Protein AF-A0AAJ0QT21-F1 (afdb_monomer_lite)

pLDDT: mean 96.24, std 6.45, range [52.69, 98.75]

Secondary structure (DSSP, 8-state):
-BHHHHHHHHHHTT--HHHHHHHTT--HHHHHTHHHHSB--HHHHHHHHHHHHHHHTT---HHHHHHHHHTT--

Organism: Acinetobacter baumannii (NCBI:txid470)

Sequence (74 aa):
MPYTEFQRLVGKAGLSIKEFAALLDMKPNSITNYSKQGVVPTHIAVIVALISTMKDEGLDFYPIFEKIKSYSKE

Radius of gyration: 12.49 Å; chains: 1; bounding box: 30×30×29 Å

Structure (mmCIF, N/CA/C/O backbone):
data_AF-A0AAJ0QT21-F1
#
_entry.id   AF-A0AAJ0QT21-F1
#
loop_
_atom_site.group_PDB
_atom_site.id
_atom_site.type_symbol
_atom_site.label_atom_id
_atom_site.label_alt_id
_atom_site.label_comp_id
_atom_site.label_asym_id
_atom_site.label_entity_id
_atom_site.label_seq_id
_atom_site.pdbx_PDB_ins_code
_atom_site.Cartn_x
_atom_site.Cartn_y
_atom_site.Cartn_z
_atom_site.occupancy
_atom_site.B_iso_or_equiv
_atom_site.auth_seq_id
_atom_site.auth_comp_id
_atom_site.auth_asym_id
_atom_site.auth_atom_id
_atom_site.pdbx_PDB_model_num
ATOM 1 N N . MET A 1 1 ? 7.982 -10.623 -1.077 1.00 98.00 1 MET A N 1
ATOM 2 C CA . MET A 1 1 ? 6.774 -11.024 -1.847 1.00 98.00 1 MET A CA 1
ATOM 3 C C . MET A 1 1 ? 7.041 -10.774 -3.325 1.00 98.00 1 MET A C 1
ATOM 5 O O . MET A 1 1 ? 7.645 -9.741 -3.597 1.00 98.00 1 MET A O 1
ATOM 9 N N . PRO A 1 2 ? 6.648 -11.662 -4.258 1.00 98.62 2 PRO A N 1
ATOM 10 C CA . PRO A 1 2 ? 6.776 -11.401 -5.694 1.00 98.62 2 PRO A CA 1
ATOM 11 C C . PRO A 1 2 ? 6.151 -10.060 -6.085 1.00 98.62 2 PRO A C 1
ATOM 13 O O . PRO A 1 2 ? 5.072 -9.716 -5.605 1.00 98.62 2 PRO A O 1
ATOM 16 N N . TYR A 1 3 ? 6.823 -9.296 -6.943 1.00 98.56 3 TYR A N 1
ATOM 17 C CA . TYR A 1 3 ? 6.371 -7.959 -7.333 1.00 98.56 3 TYR A CA 1
ATOM 18 C C . TYR A 1 3 ? 4.991 -7.987 -8.006 1.00 98.56 3 TYR A C 1
ATOM 20 O O . TYR A 1 3 ? 4.154 -7.132 -7.738 1.00 98.56 3 TYR A O 1
ATOM 28 N N . THR A 1 4 ? 4.722 -9.010 -8.815 1.00 98.38 4 THR A N 1
ATOM 29 C CA . THR A 1 4 ? 3.423 -9.217 -9.470 1.00 98.38 4 THR A CA 1
ATOM 30 C C . THR A 1 4 ? 2.292 -9.445 -8.466 1.00 98.38 4 THR A C 1
ATOM 32 O O . THR A 1 4 ? 1.208 -8.890 -8.628 1.00 98.38 4 THR A O 1
ATOM 35 N N . GLU A 1 5 ? 2.548 -10.192 -7.390 1.00 98.75 5 GLU A N 1
ATOM 36 C CA . GLU A 1 5 ? 1.572 -10.397 -6.314 1.00 98.75 5 GLU A CA 1
ATOM 37 C C . GLU A 1 5 ? 1.344 -9.109 -5.516 1.00 98.75 5 GLU A C 1
ATOM 39 O O . GLU A 1 5 ? 0.207 -8.755 -5.217 1.00 98.75 5 GLU A O 1
ATOM 44 N N . PHE A 1 6 ? 2.408 -8.343 -5.258 1.00 98.75 6 PHE A N 1
ATOM 45 C CA . PHE A 1 6 ? 2.288 -7.000 -4.692 1.00 98.75 6 PHE A CA 1
ATOM 46 C C . PHE A 1 6 ? 1.385 -6.102 -5.558 1.00 98.75 6 PHE A C 1
ATOM 48 O O . PHE A 1 6 ? 0.463 -5.484 -5.032 1.00 98.75 6 PHE A O 1
ATOM 55 N N . GLN A 1 7 ? 1.584 -6.070 -6.882 1.00 98.56 7 GLN A N 1
ATOM 56 C CA . GLN A 1 7 ? 0.738 -5.289 -7.796 1.00 98.56 7 GLN A CA 1
ATOM 57 C C . GLN A 1 7 ? -0.728 -5.733 -7.747 1.00 98.56 7 GLN A C 1
ATOM 59 O O . GLN A 1 7 ? -1.624 -4.888 -7.740 1.00 98.56 7 GLN A O 1
ATOM 64 N N . ARG A 1 8 ? -0.975 -7.046 -7.674 1.00 98.69 8 ARG A N 1
ATOM 65 C CA . ARG A 1 8 ? -2.324 -7.603 -7.536 1.00 98.69 8 ARG A CA 1
ATOM 66 C C . ARG A 1 8 ? -3.001 -7.120 -6.252 1.00 98.69 8 ARG A C 1
ATOM 68 O O . ARG A 1 8 ? -4.161 -6.723 -6.302 1.00 98.69 8 ARG A O 1
ATOM 75 N N . LEU A 1 9 ? -2.287 -7.115 -5.124 1.00 98.69 9 LEU A N 1
ATOM 76 C CA . LEU A 1 9 ? -2.816 -6.635 -3.842 1.00 98.69 9 LEU A CA 1
ATOM 77 C C . LEU A 1 9 ? -3.043 -5.117 -3.825 1.00 98.69 9 LEU A C 1
ATOM 79 O O . LEU A 1 9 ? -4.051 -4.671 -3.284 1.00 98.69 9 LEU A O 1
ATOM 83 N N . VAL A 1 10 ? -2.173 -4.329 -4.469 1.00 98.56 10 VAL A N 1
ATOM 84 C CA . VAL A 1 10 ? -2.388 -2.882 -4.663 1.00 98.56 10 VAL A CA 1
ATOM 85 C C . VAL A 1 10 ? -3.680 -2.628 -5.449 1.00 98.56 10 VAL A C 1
ATOM 87 O O . VAL A 1 10 ? -4.524 -1.851 -5.009 1.00 98.56 10 VAL A O 1
ATOM 90 N N . GLY A 1 11 ? -3.88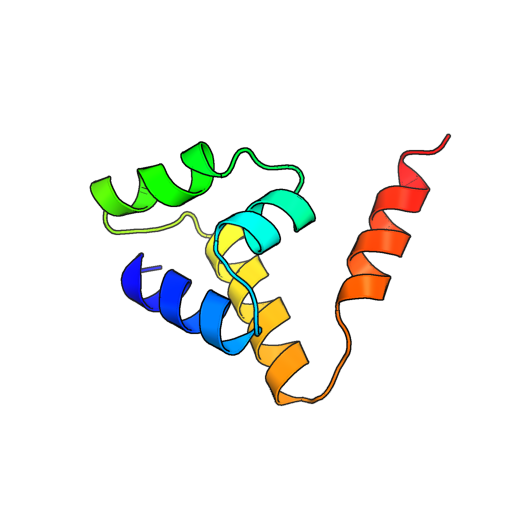1 -3.336 -6.566 1.00 98.25 11 GLY A N 1
ATOM 91 C CA . GLY A 1 11 ? -5.108 -3.221 -7.359 1.00 98.25 11 GLY A CA 1
ATOM 92 C C . GLY A 1 11 ? -6.353 -3.683 -6.598 1.00 98.25 11 GLY A C 1
ATOM 93 O O . GLY A 1 11 ? -7.391 -3.030 -6.653 1.00 98.25 11 GLY A O 1
ATOM 94 N N . LYS A 1 12 ? -6.237 -4.763 -5.819 1.00 97.88 12 LYS A N 1
ATOM 95 C CA . LYS A 1 12 ? -7.298 -5.269 -4.936 1.00 97.88 12 LYS A CA 1
ATOM 96 C C . LYS A 1 12 ? -7.698 -4.256 -3.857 1.00 97.88 12 LYS A C 1
ATOM 98 O O . LYS A 1 12 ? -8.879 -4.116 -3.563 1.00 97.88 12 LYS A O 1
ATOM 103 N N . ALA A 1 13 ? -6.738 -3.500 -3.327 1.00 97.75 13 ALA A N 1
ATOM 104 C CA . ALA A 1 13 ? -6.997 -2.385 -2.419 1.00 97.75 13 ALA A CA 1
ATOM 105 C C . ALA A 1 13 ? -7.698 -1.185 -3.095 1.00 97.75 13 ALA A C 1
ATOM 107 O O . ALA A 1 13 ? -8.087 -0.241 -2.409 1.00 97.75 13 ALA A O 1
ATOM 108 N N . GLY A 1 14 ? -7.877 -1.206 -4.421 1.00 97.44 14 GLY A N 1
ATOM 109 C CA . GLY A 1 14 ? -8.440 -0.095 -5.187 1.00 97.44 14 GLY A CA 1
ATOM 110 C C . GLY A 1 14 ? -7.460 1.061 -5.379 1.00 97.44 14 GLY A C 1
ATOM 111 O O . GLY A 1 14 ? -7.892 2.194 -5.557 1.00 97.44 14 GLY A O 1
ATOM 112 N N . LEU A 1 15 ? -6.156 0.787 -5.313 1.00 98.25 15 LEU A N 1
ATOM 113 C CA . LEU A 1 15 ? -5.100 1.786 -5.423 1.00 98.25 15 LEU A CA 1
ATOM 114 C C . LEU A 1 15 ? -4.278 1.571 -6.695 1.00 98.25 15 LEU A C 1
ATOM 116 O O . LEU A 1 15 ? -4.111 0.458 -7.192 1.00 98.25 15 LEU A O 1
ATOM 120 N N . SER A 1 16 ? -3.672 2.646 -7.179 1.00 98.31 16 SER A N 1
ATOM 121 C CA . SER A 1 16 ? -2.509 2.600 -8.058 1.00 98.31 16 SER A CA 1
ATOM 122 C C . SER A 1 16 ? -1.211 2.522 -7.246 1.00 98.31 16 SER A C 1
ATOM 124 O O . SER A 1 16 ? -1.150 2.886 -6.070 1.00 98.31 16 SER A O 1
ATOM 126 N N . ILE A 1 17 ? -0.110 2.130 -7.898 1.00 97.75 17 ILE A N 1
ATOM 127 C CA . ILE A 1 17 ? 1.229 2.155 -7.280 1.00 97.75 17 ILE A CA 1
ATOM 128 C C . ILE A 1 17 ? 1.593 3.567 -6.797 1.00 97.75 17 ILE A C 1
ATOM 130 O O . ILE A 1 17 ? 2.248 3.722 -5.767 1.00 97.75 17 ILE A O 1
ATOM 134 N N . LYS A 1 18 ? 1.171 4.602 -7.534 1.00 97.94 18 LYS A N 1
ATOM 135 C CA . LYS A 1 18 ? 1.441 6.000 -7.190 1.00 97.94 18 LYS A CA 1
ATOM 136 C C . LYS A 1 18 ? 0.701 6.413 -5.917 1.00 97.94 18 LYS A C 1
ATOM 138 O O . LYS A 1 18 ? 1.307 7.056 -5.066 1.00 97.94 18 LYS A O 1
ATOM 143 N N . GLU A 1 19 ? -0.567 6.035 -5.779 1.00 98.25 19 GLU A N 1
ATOM 144 C CA . GLU A 1 19 ? -1.369 6.323 -4.581 1.00 98.25 19 GLU A CA 1
ATOM 145 C C . GLU A 1 19 ? -0.865 5.542 -3.372 1.00 98.25 19 GLU A C 1
ATOM 147 O O . GLU A 1 19 ? -0.688 6.126 -2.308 1.00 98.25 19 GLU A O 1
ATOM 152 N N . PHE A 1 20 ? -0.537 4.258 -3.547 1.00 98.25 20 PHE A N 1
ATOM 153 C CA . PHE A 1 20 ? 0.089 3.458 -2.496 1.00 98.25 20 PHE A CA 1
ATOM 154 C C . PHE A 1 20 ? 1.397 4.096 -2.005 1.00 98.25 20 PHE A C 1
ATOM 156 O O . PHE A 1 20 ? 1.604 4.246 -0.804 1.00 98.25 20 PHE A O 1
ATOM 163 N N . ALA A 1 21 ? 2.267 4.525 -2.926 1.00 97.94 21 ALA A N 1
ATOM 164 C CA . ALA A 1 21 ? 3.504 5.210 -2.564 1.00 97.94 21 ALA A CA 1
ATOM 165 C C . ALA A 1 21 ? 3.228 6.526 -1.815 1.00 97.94 21 ALA A C 1
ATOM 167 O O . ALA A 1 21 ? 3.870 6.791 -0.804 1.00 97.94 21 ALA A O 1
ATOM 168 N N . ALA A 1 22 ? 2.246 7.312 -2.265 1.00 96.94 22 ALA A N 1
ATOM 169 C CA . ALA A 1 2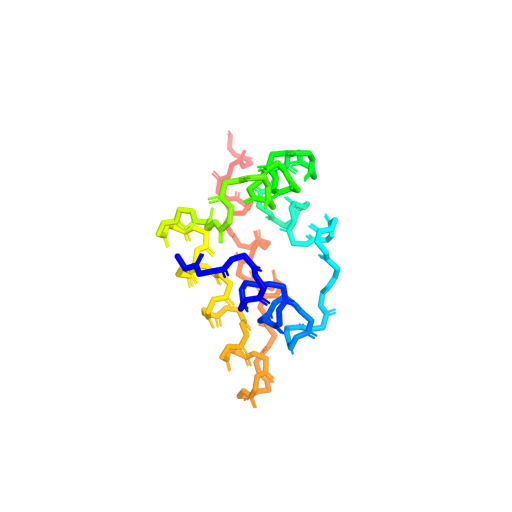2 ? 1.860 8.568 -1.625 1.00 96.94 22 ALA A CA 1
ATOM 170 C C . ALA A 1 22 ? 1.279 8.378 -0.211 1.00 96.94 22 ALA A C 1
ATOM 172 O O . ALA A 1 22 ? 1.565 9.186 0.669 1.00 96.94 22 ALA A O 1
ATOM 173 N N . LEU A 1 23 ? 0.510 7.312 0.038 1.00 96.56 23 LEU A N 1
ATOM 174 C CA . LEU A 1 23 ? -0.000 6.992 1.379 1.00 96.56 23 LEU A CA 1
ATOM 175 C C . LEU A 1 23 ? 1.125 6.729 2.387 1.00 96.56 23 LEU A C 1
ATOM 177 O O . LEU A 1 23 ? 0.991 7.082 3.556 1.00 96.56 23 LEU A O 1
ATOM 181 N N . LEU A 1 24 ? 2.233 6.151 1.919 1.00 95.88 24 LEU A N 1
ATOM 182 C CA . LEU A 1 24 ? 3.413 5.835 2.727 1.00 95.88 24 LEU A CA 1
ATOM 183 C C . LEU A 1 24 ? 4.486 6.931 2.708 1.00 95.88 24 LEU A C 1
ATOM 185 O O . LEU A 1 24 ? 5.598 6.691 3.171 1.00 95.88 24 LEU A O 1
ATOM 189 N N . ASP A 1 25 ? 4.190 8.097 2.123 1.00 95.69 25 ASP A N 1
ATOM 190 C CA . ASP A 1 25 ? 5.148 9.188 1.910 1.00 95.69 25 ASP A CA 1
ATOM 191 C C . ASP A 1 25 ? 6.437 8.723 1.185 1.00 95.69 25 ASP A C 1
ATOM 193 O O . ASP A 1 25 ? 7.538 9.248 1.361 1.00 95.69 25 ASP A O 1
ATOM 197 N N . MET A 1 26 ? 6.294 7.722 0.312 1.00 96.56 26 MET A N 1
ATOM 198 C CA . MET A 1 26 ? 7.360 7.156 -0.508 1.00 96.56 26 MET A CA 1
ATOM 199 C C . MET A 1 26 ? 7.345 7.742 -1.920 1.00 96.56 26 MET A C 1
ATOM 201 O O . MET A 1 26 ? 6.303 7.996 -2.527 1.00 96.56 26 MET A O 1
ATOM 205 N N . LYS A 1 27 ? 8.531 7.872 -2.521 1.00 97.75 27 LYS A N 1
ATOM 206 C CA . LYS A 1 27 ? 8.641 8.191 -3.951 1.00 97.75 27 LYS A CA 1
ATOM 207 C C . LYS A 1 27 ? 8.111 7.006 -4.776 1.00 97.75 27 LYS A C 1
ATOM 209 O O . LYS A 1 27 ? 8.580 5.888 -4.553 1.00 97.75 27 LYS A O 1
ATOM 214 N N . PRO A 1 28 ? 7.247 7.213 -5.790 1.00 96.94 28 PRO A N 1
ATOM 215 C CA . PRO A 1 28 ? 6.756 6.126 -6.644 1.00 96.94 28 PRO A CA 1
ATOM 216 C C . PRO A 1 28 ? 7.878 5.280 -7.261 1.00 96.94 28 PRO A C 1
ATOM 218 O O . PRO A 1 28 ? 7.770 4.058 -7.323 1.00 96.94 28 PRO A O 1
ATOM 221 N N . ASN A 1 29 ? 8.998 5.916 -7.623 1.00 97.00 29 ASN A N 1
ATOM 222 C CA . ASN A 1 29 ? 10.173 5.232 -8.170 1.00 97.00 29 ASN A CA 1
ATOM 223 C C . ASN A 1 29 ? 10.806 4.234 -7.190 1.00 97.00 29 ASN A C 1
ATOM 225 O O . ASN A 1 29 ? 11.340 3.214 -7.617 1.00 97.00 29 ASN A O 1
ATOM 229 N N . SER A 1 30 ? 10.723 4.485 -5.879 1.00 96.19 30 SER A N 1
ATOM 230 C CA . SER A 1 30 ? 11.193 3.534 -4.866 1.00 96.19 30 SER A CA 1
ATOM 231 C C . SER A 1 30 ? 10.363 2.250 -4.865 1.00 96.19 30 SER A C 1
ATOM 233 O O . SER A 1 30 ? 10.898 1.194 -4.558 1.00 96.19 30 SER A O 1
ATOM 235 N N . ILE A 1 31 ? 9.081 2.324 -5.243 1.00 97.19 31 ILE A N 1
ATOM 236 C CA . ILE A 1 31 ? 8.209 1.152 -5.373 1.00 97.19 31 ILE A CA 1
ATOM 237 C C . ILE A 1 31 ? 8.402 0.474 -6.731 1.00 97.19 31 ILE A C 1
ATOM 239 O O . ILE A 1 31 ? 8.540 -0.746 -6.799 1.00 97.19 31 ILE A O 1
ATOM 243 N N . THR A 1 32 ? 8.437 1.234 -7.830 1.00 96.62 32 THR A N 1
ATOM 244 C CA . THR A 1 32 ? 8.549 0.649 -9.177 1.00 96.62 32 THR A CA 1
ATOM 245 C C . THR A 1 32 ? 9.904 -0.005 -9.429 1.00 96.62 32 THR A C 1
ATOM 247 O O . THR A 1 32 ? 9.965 -0.987 -10.165 1.00 96.62 32 THR A O 1
ATOM 250 N N . ASN A 1 33 ? 10.978 0.445 -8.773 1.00 97.31 33 ASN A N 1
ATOM 251 C CA . ASN A 1 33 ? 12.294 -0.188 -8.876 1.00 97.31 33 ASN A CA 1
ATOM 252 C C . ASN A 1 33 ? 12.313 -1.653 -8.401 1.00 97.31 33 ASN A C 1
ATOM 254 O O . ASN A 1 33 ? 13.123 -2.430 -8.907 1.00 97.31 33 ASN A O 1
ATOM 258 N N . TYR A 1 34 ? 11.401 -2.065 -7.511 1.00 97.81 34 TYR A N 1
ATOM 259 C CA . TYR A 1 34 ? 11.288 -3.467 -7.091 1.00 97.81 34 TYR A CA 1
ATOM 260 C C . TYR A 1 34 ? 10.854 -4.408 -8.221 1.00 97.81 34 TYR A C 1
ATOM 262 O O . TYR A 1 34 ? 11.131 -5.603 -8.144 1.00 97.81 34 TYR A O 1
ATOM 270 N N . SER A 1 35 ? 10.273 -3.891 -9.311 1.00 97.00 35 SER A N 1
ATOM 271 C CA . SER A 1 35 ? 9.994 -4.693 -10.512 1.00 97.00 35 SER A CA 1
ATOM 272 C C . SER A 1 35 ? 11.258 -5.350 -11.073 1.00 97.00 35 SER A C 1
ATOM 274 O O . SER A 1 35 ? 11.222 -6.511 -11.466 1.00 97.00 35 SER A O 1
ATOM 276 N N . LYS A 1 36 ? 12.399 -4.647 -11.028 1.00 96.62 36 LYS A N 1
ATOM 277 C CA . LYS A 1 36 ? 13.698 -5.154 -11.497 1.00 96.62 36 LYS A CA 1
ATOM 278 C C . LYS A 1 36 ? 14.263 -6.242 -10.587 1.00 96.62 36 LYS A C 1
ATOM 280 O O . LYS A 1 36 ? 14.945 -7.139 -11.062 1.00 96.62 36 LYS A O 1
ATOM 285 N N . GLN A 1 37 ? 13.991 -6.151 -9.285 1.00 95.88 37 GLN A N 1
ATOM 286 C CA . GLN A 1 37 ? 14.395 -7.159 -8.299 1.00 95.88 37 GLN A CA 1
ATOM 287 C C . GLN A 1 37 ? 13.436 -8.359 -8.274 1.00 95.88 37 GLN A C 1
ATOM 289 O O . GLN A 1 37 ? 13.758 -9.394 -7.701 1.00 95.88 37 GLN A O 1
ATOM 294 N N . GLY A 1 38 ? 12.242 -8.223 -8.859 1.00 98.06 38 GLY A N 1
ATOM 295 C CA . GLY A 1 38 ? 11.204 -9.252 -8.893 1.00 98.06 38 GLY A CA 1
ATOM 296 C C . GLY A 1 38 ? 10.468 -9.456 -7.566 1.00 98.06 38 GLY A C 1
ATOM 297 O O . GLY A 1 38 ? 9.455 -10.156 -7.534 1.00 98.06 38 GLY A O 1
ATOM 298 N N . VAL A 1 39 ? 10.918 -8.829 -6.476 1.00 98.50 39 VAL A N 1
ATOM 299 C CA . VAL A 1 39 ? 10.327 -8.950 -5.140 1.00 98.50 39 VAL A CA 1
ATOM 300 C C . VAL A 1 39 ? 10.286 -7.604 -4.419 1.00 98.50 39 VAL A C 1
ATOM 302 O O . VAL A 1 39 ? 11.182 -6.780 -4.573 1.00 98.50 39 VAL A O 1
ATOM 305 N N . VAL A 1 40 ? 9.259 -7.399 -3.591 1.00 98.38 40 VAL A N 1
ATOM 306 C CA . VAL A 1 40 ? 9.193 -6.288 -2.630 1.00 98.38 40 VAL A CA 1
ATOM 307 C C . VAL A 1 40 ? 9.662 -6.733 -1.234 1.00 98.38 40 VAL A C 1
ATOM 309 O O . VAL A 1 40 ? 9.419 -7.895 -0.859 1.00 98.38 40 VAL A O 1
ATOM 312 N N . PRO A 1 41 ? 10.278 -5.831 -0.441 1.00 98.25 41 PRO A N 1
ATOM 313 C CA . PRO A 1 41 ? 10.655 -6.092 0.945 1.00 98.25 41 PRO A CA 1
ATOM 314 C C . PRO A 1 41 ? 9.463 -6.458 1.831 1.00 98.25 41 PRO A C 1
ATOM 316 O O . PRO A 1 41 ? 8.326 -6.059 1.574 1.00 98.25 41 PRO A O 1
ATOM 319 N N . THR A 1 42 ? 9.736 -7.170 2.925 1.00 98.4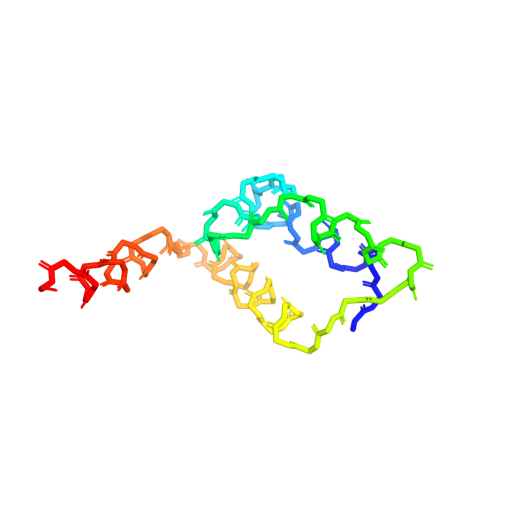4 42 THR A N 1
ATOM 320 C CA . THR A 1 42 ? 8.704 -7.699 3.830 1.00 98.44 42 THR A CA 1
ATOM 321 C C . THR A 1 42 ? 7.785 -6.623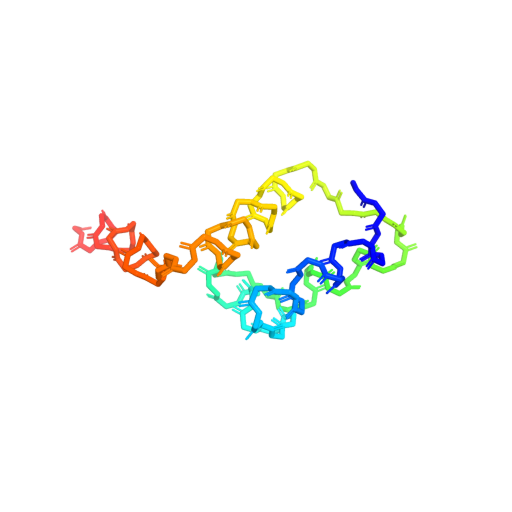 4.399 1.00 98.44 42 THR A C 1
ATOM 323 O O . THR A 1 42 ? 6.579 -6.826 4.417 1.00 98.44 42 THR A O 1
ATOM 326 N N . HIS A 1 43 ? 8.304 -5.465 4.813 1.00 98.06 43 HIS A N 1
ATOM 327 C CA . HIS A 1 43 ? 7.461 -4.405 5.378 1.00 98.06 43 HIS A CA 1
ATOM 328 C C . HIS A 1 43 ? 6.445 -3.865 4.354 1.00 98.06 43 HIS A C 1
ATOM 330 O O . HIS A 1 43 ? 5.273 -3.727 4.684 1.00 98.06 43 HIS A O 1
ATOM 336 N N . ILE A 1 44 ? 6.846 -3.665 3.091 1.00 98.19 44 ILE A N 1
ATOM 337 C CA . ILE A 1 44 ? 5.931 -3.267 2.005 1.00 98.19 44 ILE A CA 1
ATOM 338 C C . ILE A 1 44 ? 4.890 -4.359 1.736 1.00 98.19 44 ILE A C 1
ATOM 340 O O . ILE A 1 44 ? 3.710 -4.060 1.561 1.00 98.19 44 ILE A O 1
ATOM 344 N N . ALA A 1 45 ? 5.320 -5.624 1.738 1.00 98.62 45 ALA A N 1
ATOM 345 C CA . ALA A 1 45 ? 4.437 -6.772 1.558 1.00 98.62 45 ALA A CA 1
ATOM 346 C C . ALA A 1 45 ? 3.374 -6.874 2.667 1.00 98.62 45 ALA A C 1
ATOM 348 O O . ALA A 1 45 ? 2.205 -7.103 2.374 1.00 98.62 45 ALA A O 1
ATOM 349 N N . VAL A 1 46 ? 3.772 -6.681 3.929 1.00 98.75 46 VAL A N 1
ATOM 350 C CA . VAL A 1 46 ? 2.863 -6.689 5.085 1.00 98.75 46 VAL A CA 1
ATOM 351 C C . VAL A 1 46 ? 1.865 -5.539 4.986 1.00 98.75 46 VAL A C 1
ATOM 353 O O . VAL A 1 46 ? 0.668 -5.763 5.138 1.00 98.75 46 VAL A O 1
ATOM 356 N N . ILE A 1 47 ? 2.332 -4.328 4.672 1.00 98.38 47 ILE A N 1
ATOM 357 C CA . ILE A 1 47 ? 1.466 -3.150 4.557 1.00 98.38 47 ILE A CA 1
ATOM 358 C C . ILE A 1 47 ? 0.410 -3.348 3.463 1.00 98.38 47 ILE A C 1
ATOM 360 O O . ILE A 1 47 ? -0.776 -3.171 3.733 1.00 98.38 47 ILE A O 1
ATOM 364 N N . VAL A 1 48 ? 0.800 -3.754 2.246 1.00 98.56 48 VAL A N 1
ATOM 365 C CA . VAL A 1 48 ? -0.183 -3.950 1.166 1.00 98.56 48 VAL A CA 1
ATOM 366 C C . VAL A 1 48 ? -1.163 -5.080 1.486 1.00 98.56 48 VAL A C 1
ATOM 368 O O . VAL A 1 48 ? -2.341 -4.967 1.157 1.00 98.56 48 VAL A O 1
ATOM 371 N N . ALA A 1 49 ? -0.706 -6.145 2.156 1.00 98.62 49 ALA A N 1
ATOM 372 C CA . ALA A 1 49 ? -1.570 -7.246 2.559 1.00 98.62 49 ALA A CA 1
ATOM 373 C C . ALA A 1 49 ? -2.656 -6.752 3.521 1.00 98.62 49 ALA A C 1
ATOM 375 O O . ALA A 1 49 ? -3.832 -6.967 3.246 1.00 98.62 49 ALA A O 1
ATOM 376 N N . LEU A 1 50 ? -2.280 -6.004 4.564 1.00 98.50 50 LEU A N 1
ATOM 377 C CA . LEU A 1 50 ? -3.226 -5.423 5.520 1.00 98.50 50 LEU A CA 1
ATOM 378 C C . LEU A 1 50 ? -4.243 -4.500 4.839 1.00 98.50 50 LEU A C 1
ATOM 380 O O . LEU A 1 50 ? -5.441 -4.686 5.023 1.00 98.50 50 LEU A O 1
ATOM 384 N N . ILE A 1 51 ? -3.783 -3.563 4.002 1.00 98.12 51 ILE A N 1
ATOM 385 C CA . ILE A 1 51 ? -4.669 -2.639 3.272 1.00 98.12 51 ILE A CA 1
ATOM 386 C C . ILE A 1 51 ? -5.645 -3.420 2.378 1.00 98.12 51 ILE A C 1
ATOM 388 O O . ILE A 1 51 ? -6.840 -3.128 2.354 1.00 98.12 51 ILE A O 1
ATOM 392 N N . SER A 1 52 ? -5.156 -4.434 1.657 1.00 98.31 52 SER A N 1
ATOM 393 C CA . SER A 1 52 ? -5.996 -5.245 0.771 1.00 98.31 52 SER A CA 1
ATOM 394 C C . SER A 1 52 ? -7.021 -6.093 1.531 1.00 98.31 52 SER A C 1
ATOM 396 O O . SER A 1 52 ? -8.148 -6.231 1.067 1.00 98.31 52 SER A O 1
ATOM 398 N N . THR A 1 53 ? -6.658 -6.623 2.704 1.00 98.38 53 THR A N 1
ATOM 399 C CA . THR A 1 53 ? -7.570 -7.379 3.574 1.00 98.38 53 THR A CA 1
ATOM 400 C C . THR A 1 53 ? -8.643 -6.467 4.155 1.00 98.38 53 THR A C 1
ATOM 402 O O . THR A 1 53 ? -9.819 -6.796 4.090 1.00 98.38 53 THR A O 1
ATOM 405 N N . MET A 1 54 ? -8.268 -5.279 4.639 1.00 98.00 54 MET A N 1
ATOM 406 C CA . MET A 1 54 ? -9.238 -4.286 5.107 1.00 98.00 54 MET A CA 1
ATOM 407 C C . MET A 1 54 ? -10.245 -3.927 4.012 1.00 98.00 54 MET A C 1
ATOM 409 O O . MET A 1 54 ? -11.443 -3.854 4.276 1.00 98.00 54 MET A O 1
ATOM 413 N N . LYS A 1 55 ? -9.774 -3.754 2.770 1.00 97.00 55 LYS A N 1
ATOM 414 C CA . LYS A 1 55 ? -10.648 -3.455 1.635 1.00 97.00 55 LYS A CA 1
ATOM 415 C C . LYS A 1 55 ? -11.650 -4.579 1.356 1.00 97.00 55 LYS A C 1
ATOM 417 O O . LYS A 1 55 ? -12.816 -4.276 1.112 1.00 97.00 55 LYS A O 1
ATOM 422 N N . ASP A 1 56 ? -11.217 -5.838 1.414 1.00 97.12 56 ASP A N 1
ATOM 423 C CA . ASP A 1 56 ? -12.099 -7.007 1.271 1.00 97.12 56 ASP A CA 1
ATOM 424 C C . ASP A 1 56 ? -13.161 -7.080 2.366 1.00 97.12 56 ASP A C 1
ATOM 426 O O . ASP A 1 56 ? -14.303 -7.448 2.102 1.00 97.12 56 ASP A O 1
ATOM 430 N N . GLU A 1 57 ? -12.789 -6.711 3.589 1.00 97.88 57 GLU A N 1
ATOM 431 C CA . GLU A 1 57 ? -13.689 -6.675 4.744 1.00 97.88 57 GLU A CA 1
ATOM 432 C C . GLU A 1 57 ? -14.594 -5.428 4.757 1.00 97.88 57 GLU A C 1
ATOM 434 O O . GLU A 1 57 ? -15.391 -5.245 5.675 1.00 97.88 57 GLU A O 1
ATOM 439 N N . GLY A 1 58 ? -14.507 -4.565 3.738 1.00 97.31 58 GLY A N 1
ATOM 440 C CA . GLY A 1 58 ? -15.313 -3.347 3.627 1.00 97.31 58 GLY A CA 1
ATOM 441 C C . GLY A 1 58 ? -14.881 -2.221 4.571 1.00 97.31 58 GLY A C 1
ATOM 442 O O . GLY A 1 58 ? -15.645 -1.283 4.792 1.00 97.31 58 GLY A O 1
ATOM 443 N N . LEU A 1 59 ? -13.669 -2.295 5.122 1.00 97.94 59 LEU A N 1
ATOM 444 C CA . LEU A 1 59 ? -13.111 -1.305 6.037 1.00 97.94 59 LEU A CA 1
ATOM 445 C C . LEU A 1 59 ? -12.368 -0.205 5.271 1.00 97.94 59 LEU A C 1
ATOM 447 O O . LEU A 1 59 ? -11.548 -0.471 4.388 1.00 97.94 59 LEU A O 1
ATOM 451 N N . ASP A 1 60 ? -12.621 1.046 5.653 1.00 96.31 60 ASP A N 1
ATOM 452 C CA . ASP A 1 60 ? -11.867 2.193 5.157 1.00 96.31 60 ASP A CA 1
ATOM 453 C C . ASP A 1 60 ? -10.526 2.322 5.901 1.00 96.31 60 ASP A C 1
ATOM 455 O O . ASP A 1 60 ? -10.480 2.444 7.127 1.00 96.31 60 ASP A O 1
ATOM 459 N N . PHE A 1 61 ? -9.420 2.286 5.155 1.00 96.75 61 PHE A N 1
ATOM 460 C CA . PHE A 1 61 ? -8.065 2.385 5.696 1.00 96.75 61 PHE A CA 1
ATOM 461 C C . PHE A 1 61 ? -7.503 3.812 5.706 1.00 96.75 61 PHE A C 1
ATOM 463 O O . PHE A 1 61 ? -6.514 4.053 6.403 1.00 96.75 61 PHE A O 1
ATOM 470 N N . TYR A 1 62 ? -8.096 4.770 4.983 1.00 96.56 62 TYR A N 1
ATOM 471 C CA . TYR A 1 62 ? -7.607 6.156 4.957 1.00 96.56 62 TYR A CA 1
ATO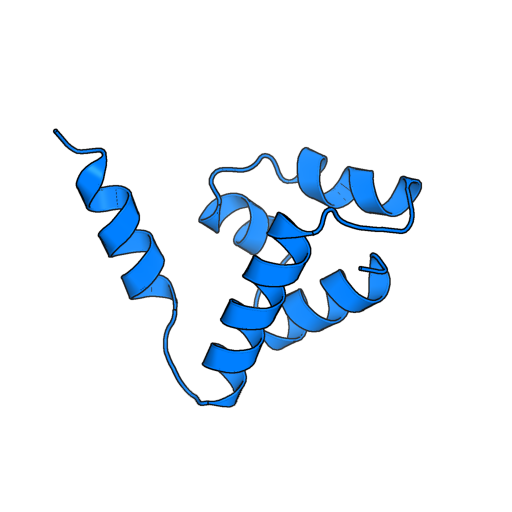M 472 C C . TYR A 1 62 ? -7.539 6.806 6.355 1.00 96.56 62 TYR A C 1
ATOM 474 O O . TYR A 1 62 ? -6.499 7.403 6.661 1.00 96.56 62 TYR A O 1
ATOM 482 N N . PRO A 1 63 ? -8.522 6.610 7.263 1.00 96.94 63 PRO A N 1
ATOM 483 C CA . PRO A 1 63 ? -8.473 7.179 8.613 1.00 96.94 63 PRO A CA 1
ATOM 484 C C . PRO A 1 63 ? -7.259 6.737 9.443 1.00 96.94 63 PRO A C 1
ATOM 486 O O . PRO A 1 63 ? -6.798 7.473 10.316 1.00 96.94 63 PRO A O 1
ATOM 489 N N . ILE A 1 64 ? -6.702 5.547 9.177 1.00 96.31 64 ILE A N 1
ATOM 490 C CA . ILE A 1 64 ? -5.485 5.076 9.856 1.00 96.31 64 ILE A CA 1
ATOM 491 C C . ILE A 1 64 ? -4.298 5.954 9.459 1.00 96.31 64 ILE A C 1
ATOM 493 O O . ILE A 1 64 ? -3.562 6.421 10.329 1.00 96.31 64 ILE A O 1
ATOM 497 N N . PHE A 1 65 ? -4.127 6.218 8.162 1.00 95.19 65 PHE A N 1
ATOM 498 C CA . PHE A 1 65 ? -3.050 7.075 7.664 1.00 95.19 65 PHE A CA 1
ATOM 499 C C . PHE A 1 65 ? -3.183 8.506 8.185 1.00 95.19 65 PHE A C 1
ATOM 501 O O . PHE A 1 65 ? -2.192 9.092 8.616 1.00 95.19 65 PHE A O 1
ATOM 508 N N . GLU A 1 66 ? -4.398 9.054 8.205 1.00 94.88 66 GLU A N 1
ATOM 509 C CA . GLU A 1 66 ? -4.668 10.388 8.751 1.00 94.88 66 GLU A CA 1
ATOM 510 C C . GLU A 1 66 ? -4.307 10.482 10.236 1.00 94.88 66 GLU A C 1
ATOM 512 O O . GLU A 1 66 ? -3.614 11.416 10.651 1.00 94.88 66 GLU A O 1
ATOM 517 N N . LYS A 1 67 ? -4.709 9.481 11.028 1.00 95.50 67 LYS A N 1
ATOM 518 C CA . LYS A 1 67 ? -4.377 9.400 12.452 1.00 95.50 67 LYS A CA 1
ATOM 519 C C . LYS A 1 67 ? -2.868 9.322 12.674 1.00 95.50 67 LYS A C 1
ATOM 521 O O . LYS A 1 67 ? -2.352 10.076 13.491 1.00 95.50 67 LYS A O 1
ATOM 526 N N . ILE A 1 68 ? -2.146 8.482 11.931 1.00 95.06 68 ILE A N 1
ATOM 527 C CA . ILE A 1 68 ? -0.680 8.397 12.038 1.00 95.06 68 ILE A CA 1
ATOM 528 C C . ILE A 1 68 ? -0.026 9.740 11.694 1.00 95.06 68 ILE A C 1
ATOM 530 O O . ILE A 1 68 ? 0.817 10.220 12.448 1.00 95.06 68 ILE A O 1
ATOM 534 N N . LYS A 1 69 ? -0.458 10.389 10.606 1.00 92.62 69 LYS A N 1
ATOM 535 C CA . LYS A 1 69 ? 0.066 11.699 10.187 1.00 92.62 69 LYS A CA 1
ATOM 536 C C . LYS A 1 69 ? -0.221 12.811 11.200 1.00 92.62 69 LYS A C 1
ATOM 538 O O . LYS A 1 69 ? 0.519 13.790 11.243 1.00 92.62 69 LYS A O 1
ATOM 543 N N . SER A 1 70 ? -1.260 12.679 12.027 1.00 94.31 70 SER A N 1
ATOM 544 C CA . SER A 1 70 ? -1.536 13.639 13.103 1.00 94.31 70 SER A CA 1
ATOM 545 C C . SER A 1 70 ? -0.488 13.628 14.220 1.00 94.31 70 SER A C 1
ATOM 547 O O . SER A 1 70 ? -0.253 14.676 14.810 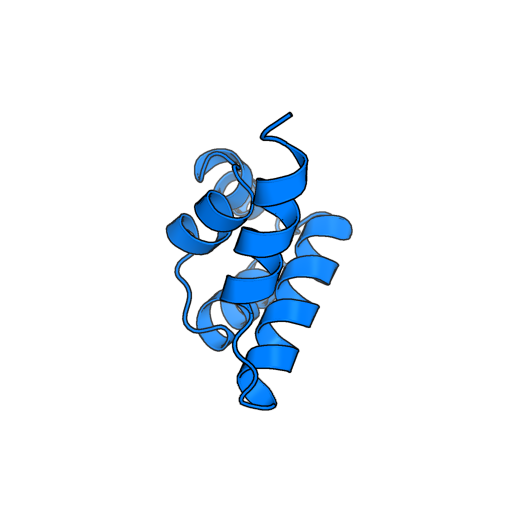1.00 94.31 70 SER A O 1
ATOM 549 N N . TYR A 1 71 ? 0.203 12.506 14.458 1.00 94.75 71 TYR A N 1
ATOM 550 C CA . TYR A 1 71 ? 1.260 12.422 15.477 1.00 94.75 71 TYR A CA 1
ATOM 551 C C . TYR A 1 71 ? 2.532 13.187 15.101 1.00 94.75 71 TYR A C 1
ATOM 553 O O . TYR A 1 71 ? 3.359 13.462 15.959 1.00 94.75 71 TYR A O 1
ATOM 561 N N . SER A 1 72 ? 2.703 13.529 13.823 1.00 86.69 72 SER A N 1
ATOM 562 C CA . SER A 1 72 ? 3.841 14.314 13.334 1.00 86.69 72 SER A CA 1
ATOM 563 C C . SER A 1 72 ? 3.563 15.821 13.289 1.00 86.69 72 SER A C 1
ATOM 565 O O . SER A 1 72 ? 4.381 16.561 12.753 1.00 86.69 72 SER A O 1
ATOM 567 N N . LYS A 1 73 ? 2.398 16.275 13.777 1.00 66.62 73 LYS A N 1
ATOM 568 C CA . LYS A 1 73 ? 1.997 17.694 13.800 1.00 66.62 73 LYS A CA 1
ATOM 569 C C . LYS A 1 73 ? 2.299 18.402 15.133 1.00 66.62 73 LYS A C 1
ATOM 571 O O . LYS A 1 73 ? 1.729 19.464 15.373 1.00 66.62 73 LYS A O 1
ATOM 576 N N . GLU A 1 74 ? 3.172 17.835 15.964 1.00 52.69 74 GLU A N 1
ATOM 577 C CA . GLU A 1 74 ? 3.780 18.520 17.118 1.00 52.69 74 GLU A CA 1
ATOM 578 C C . GLU A 1 74 ? 5.119 19.163 16.743 1.00 52.69 74 GLU A C 1
ATOM 580 O O . GLU A 1 74 ? 5.940 18.482 16.085 1.00 52.69 74 GLU A O 1
#

Foldseek 3Di:
DFLVVLCVLCVLLVHDLCVLCVLVVHDSCVSVVCVVVRDDDPVSVVVSVVSNVCVVVVHDPSVVSVVVVVVVVD